Protein AF-A0A5K1E788-F1 (afdb_monomer)

Organism: NCBI:txid210225

Sequence (96 aa):
MYGNYDGLRLAPKFDLYMGLDLWNTIQLDNETHVLRTEIIKIATSTSLSVCLLKSGNSMPFISALELRPYDGIYSPINQSSLVTFKRIDFGSTKES

Nearest PDB structures (foldseek):
  7l2z-assembly1_D  TM=2.604E-01  e=1.844E+00  Escherichia coli K-12
  7l2z-assembly1_C  TM=2.632E-01  e=3.186E+00  Escherichia coli K-12

Radius of gyration: 15.41 Å; Cα contacts (8 Å, |Δi|>4): 127; chains: 1; bounding box: 37×19×42 Å

InterPro domains:
  IPR024788 Malectin-like domain [PF12819] (1-94)

Structure (mmCIF, N/CA/C/O backbone):
data_AF-A0A5K1E788-F1
#
_entry.id   AF-A0A5K1E788-F1
#
loop_
_atom_site.group_PDB
_atom_site.id
_atom_site.type_symbol
_atom_site.label_atom_id
_atom_site.label_alt_id
_atom_site.label_comp_id
_atom_site.label_asym_id
_atom_site.label_entity_id
_atom_site.label_seq_id
_atom_site.pdbx_PDB_ins_code
_atom_site.Cartn_x
_atom_site.Cartn_y
_atom_site.Cartn_z
_atom_site.occupancy
_atom_site.B_iso_or_equiv
_atom_site.auth_seq_id
_atom_site.auth_comp_id
_atom_site.auth_asym_id
_atom_site.auth_atom_id
_atom_site.pdbx_PDB_model_num
ATOM 1 N N . MET A 1 1 ? -11.837 -7.019 -0.626 1.00 91.56 1 MET A N 1
ATOM 2 C CA . MET A 1 1 ? -13.155 -6.779 0.011 1.00 91.56 1 MET A CA 1
ATOM 3 C C . MET A 1 1 ? -12.990 -6.945 1.515 1.00 91.56 1 MET A C 1
ATOM 5 O O . MET A 1 1 ? -12.273 -7.867 1.884 1.00 91.56 1 MET A O 1
ATOM 9 N N . TYR A 1 2 ? -13.605 -6.092 2.348 1.00 93.81 2 TYR A N 1
ATOM 10 C CA . TYR A 1 2 ? -13.554 -6.197 3.824 1.00 93.81 2 TYR A CA 1
ATOM 11 C C . TYR A 1 2 ? -14.394 -7.359 4.364 1.00 93.81 2 TYR A C 1
ATOM 13 O O . TYR A 1 2 ? -13.913 -8.119 5.200 1.00 93.81 2 TYR A O 1
ATOM 21 N N . GLY A 1 3 ? -15.627 -7.519 3.872 1.00 93.88 3 GLY A N 1
ATOM 22 C CA . GLY A 1 3 ? -16.471 -8.679 4.172 1.00 93.88 3 GLY A CA 1
ATOM 23 C C . GLY A 1 3 ? -16.836 -8.862 5.649 1.00 93.88 3 GL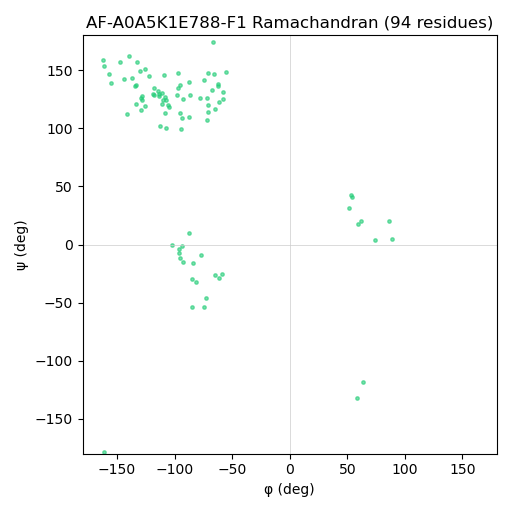Y A C 1
ATOM 24 O O . GLY A 1 3 ? -17.182 -9.973 6.033 1.00 93.88 3 GLY A O 1
ATOM 25 N N . ASN A 1 4 ? -16.739 -7.811 6.474 1.00 94.50 4 ASN A N 1
ATOM 26 C CA . ASN A 1 4 ? -17.052 -7.856 7.907 1.00 94.50 4 ASN A CA 1
ATOM 27 C C . ASN A 1 4 ? -16.290 -8.949 8.684 1.00 94.50 4 ASN A C 1
ATOM 29 O O . ASN A 1 4 ? -16.859 -9.622 9.544 1.00 94.50 4 ASN A O 1
ATOM 33 N N . TYR A 1 5 ? -15.001 -9.144 8.378 1.00 92.12 5 TYR A N 1
ATOM 34 C CA . TYR A 1 5 ? -14.202 -10.238 8.954 1.00 92.12 5 TYR A CA 1
ATOM 35 C C . TYR A 1 5 ? -14.107 -10.210 10.492 1.00 92.12 5 TYR A C 1
ATOM 37 O O . TYR A 1 5 ? -13.875 -11.248 11.107 1.00 92.12 5 TYR A O 1
ATOM 45 N N . ASP A 1 6 ? -14.264 -9.036 11.107 1.00 92.94 6 ASP A N 1
ATOM 46 C CA . ASP A 1 6 ? -14.183 -8.816 12.555 1.00 92.94 6 ASP A CA 1
ATOM 47 C C . ASP A 1 6 ? -15.563 -8.676 13.230 1.00 92.94 6 ASP A C 1
ATOM 49 O O . ASP A 1 6 ? -15.640 -8.502 14.445 1.00 92.94 6 ASP A O 1
ATOM 53 N N . GLY A 1 7 ? -16.658 -8.761 12.465 1.00 94.38 7 GLY A N 1
ATOM 54 C CA . GLY A 1 7 ? -18.024 -8.675 12.979 1.00 94.38 7 GLY A CA 1
ATOM 55 C C . GLY A 1 7 ? -18.488 -7.274 13.398 1.00 94.38 7 GLY A C 1
ATOM 56 O O . GLY A 1 7 ? -19.606 -7.149 13.901 1.00 94.38 7 GLY A O 1
ATOM 57 N N . LEU A 1 8 ? -17.680 -6.224 13.202 1.00 92.44 8 LEU A N 1
ATOM 58 C CA . LEU A 1 8 ? -17.975 -4.870 13.690 1.00 92.44 8 LEU A CA 1
ATOM 59 C C . LEU A 1 8 ? -18.884 -4.051 12.766 1.00 92.44 8 LEU A C 1
ATOM 61 O O . LE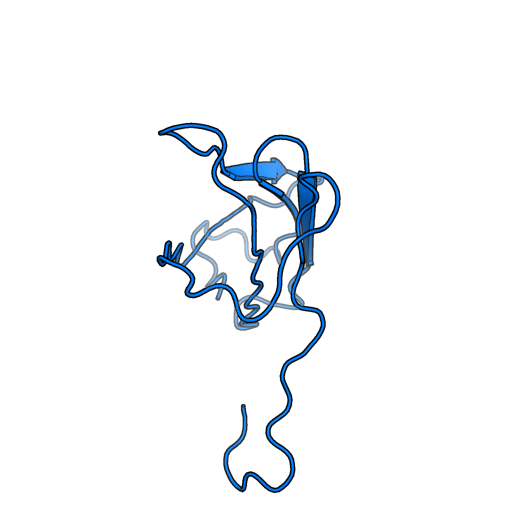U A 1 8 ? -19.417 -3.029 13.200 1.00 92.44 8 LEU A O 1
ATOM 65 N N . ARG A 1 9 ? -19.054 -4.472 11.506 1.00 90.69 9 ARG A N 1
ATOM 66 C CA . ARG A 1 9 ? -19.801 -3.745 10.461 1.00 90.69 9 ARG A CA 1
ATOM 67 C C . ARG A 1 9 ? -19.359 -2.289 10.306 1.00 90.69 9 ARG A C 1
ATOM 69 O O . ARG A 1 9 ? -20.152 -1.406 9.981 1.00 90.69 9 ARG A O 1
ATOM 76 N N . LEU A 1 10 ? -18.079 -2.031 10.560 1.00 91.94 10 LEU A N 1
ATOM 77 C CA . LEU A 1 10 ? -17.488 -0.704 10.484 1.00 91.94 10 LEU A CA 1
ATOM 78 C C . LEU A 1 10 ? -16.577 -0.649 9.265 1.00 91.94 10 LEU A C 1
ATOM 80 O O . LEU A 1 10 ? -15.550 -1.324 9.227 1.00 91.94 10 LEU A O 1
ATOM 84 N N . ALA A 1 11 ? -16.948 0.162 8.274 1.00 90.19 11 ALA A N 1
ATOM 85 C CA . ALA A 1 11 ? -16.145 0.312 7.070 1.00 90.19 11 ALA A CA 1
ATOM 86 C C . ALA A 1 11 ? -14.721 0.796 7.433 1.00 90.19 11 ALA A C 1
ATOM 88 O O . ALA A 1 11 ? -14.574 1.796 8.146 1.00 90.19 11 ALA A O 1
ATOM 89 N N . PRO A 1 12 ? -13.668 0.081 7.001 1.00 93.81 12 PRO A N 1
ATOM 90 C CA . PRO A 1 12 ? -12.317 0.353 7.459 1.00 93.81 12 PRO A CA 1
ATOM 91 C C . PRO A 1 12 ? -11.724 1.611 6.827 1.00 93.81 12 PRO A C 1
ATOM 93 O O . PRO A 1 12 ? -11.888 1.876 5.632 1.00 93.81 12 PRO A O 1
ATOM 96 N N . LYS A 1 13 ? -10.977 2.349 7.654 1.00 95.88 13 LYS A N 1
ATOM 97 C CA . LYS A 1 13 ? -10.158 3.492 7.266 1.00 95.88 13 LYS A CA 1
ATOM 98 C C . LYS A 1 13 ? -8.777 3.386 7.906 1.00 95.88 13 LYS A C 1
ATOM 100 O O . LYS A 1 13 ? -8.656 3.328 9.129 1.00 95.88 13 LYS A O 1
ATOM 105 N N . PHE A 1 14 ? -7.732 3.357 7.094 1.00 97.00 14 PHE A N 1
ATOM 106 C CA . PHE A 1 14 ? -6.359 3.214 7.575 1.00 97.00 14 PHE A CA 1
ATOM 107 C C . PHE A 1 14 ? -5.360 3.636 6.504 1.00 97.00 14 PHE A C 1
ATOM 109 O O . PHE A 1 14 ? -5.680 3.621 5.317 1.00 97.00 14 PHE A O 1
ATOM 116 N N . ASP A 1 15 ? -4.145 3.970 6.919 1.00 97.50 15 ASP A N 1
ATOM 117 C CA . ASP A 1 15 ? -3.065 4.279 5.989 1.00 97.50 15 ASP A CA 1
ATOM 118 C C . ASP A 1 15 ? -2.214 3.034 5.737 1.00 97.50 15 ASP A C 1
ATOM 120 O O . ASP A 1 15 ? -1.903 2.262 6.647 1.00 97.50 15 ASP A O 1
ATOM 124 N N . LEU A 1 16 ? -1.852 2.827 4.478 1.00 97.62 16 LEU A N 1
ATOM 125 C CA . LEU A 1 16 ? -1.015 1.733 4.019 1.00 97.62 16 LEU A CA 1
ATOM 126 C C . LEU A 1 16 ? 0.353 2.291 3.636 1.00 97.62 16 LEU A C 1
ATOM 128 O O . LEU A 1 16 ? 0.445 3.206 2.817 1.00 97.62 16 LEU A O 1
ATOM 132 N N . TYR A 1 17 ? 1.410 1.711 4.194 1.00 96.69 17 TYR A N 1
ATOM 133 C CA . TYR A 1 17 ? 2.791 2.109 3.934 1.00 96.69 17 TYR A CA 1
ATOM 134 C C . TYR A 1 17 ? 3.614 0.945 3.389 1.00 96.69 17 TYR A C 1
ATOM 136 O O . TYR A 1 17 ? 3.452 -0.200 3.821 1.00 96.69 17 TYR A O 1
ATOM 144 N N . MET A 1 18 ? 4.551 1.256 2.491 1.00 94.12 18 MET A N 1
ATOM 145 C CA . MET A 1 18 ? 5.625 0.353 2.074 1.00 94.12 18 MET A CA 1
ATOM 146 C C . MET A 1 18 ? 6.970 0.911 2.554 1.00 94.12 18 MET A C 1
ATOM 148 O O . MET A 1 18 ? 7.544 1.839 1.976 1.00 94.12 18 MET A O 1
ATOM 152 N N . GLY A 1 19 ? 7.486 0.341 3.642 1.00 90.62 19 GLY A N 1
ATOM 153 C CA . GLY A 1 19 ? 8.569 0.951 4.408 1.00 90.62 19 GLY A CA 1
ATOM 154 C C . GLY A 1 19 ? 8.111 2.283 5.006 1.00 90.62 19 GLY A C 1
ATOM 155 O O . GLY A 1 19 ? 7.175 2.307 5.799 1.00 90.62 19 GLY A O 1
ATOM 156 N N . LEU A 1 20 ? 8.770 3.376 4.619 1.00 89.06 20 LEU A N 1
ATOM 157 C CA . LEU A 1 20 ? 8.432 4.737 5.054 1.00 89.06 20 LEU A CA 1
ATOM 158 C C . LEU A 1 20 ? 7.540 5.493 4.056 1.00 89.06 20 LEU A C 1
ATOM 160 O O . LEU A 1 20 ? 7.071 6.584 4.369 1.00 89.06 20 LEU A O 1
ATOM 164 N N . ASP A 1 21 ?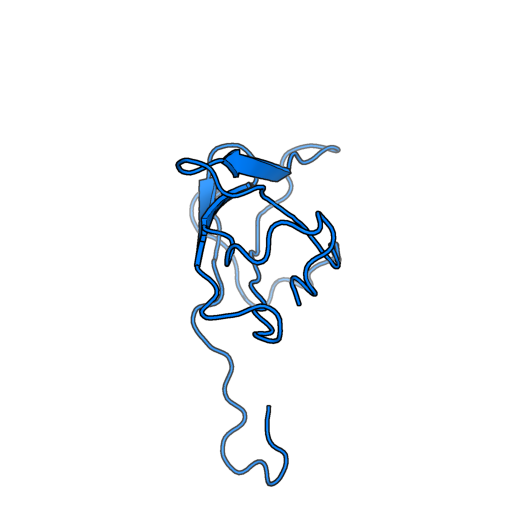 7.289 4.926 2.874 1.00 91.12 21 ASP A N 1
ATOM 165 C CA . ASP A 1 21 ? 6.511 5.598 1.835 1.00 91.12 21 ASP A CA 1
ATOM 166 C C . ASP A 1 21 ? 5.022 5.338 2.043 1.00 91.12 21 ASP A C 1
ATOM 168 O O . ASP A 1 21 ? 4.601 4.180 2.153 1.00 91.12 21 ASP A O 1
ATOM 172 N N . LEU A 1 22 ? 4.222 6.407 2.057 1.00 94.56 22 LEU A N 1
ATOM 173 C CA . LEU A 1 22 ? 2.769 6.290 2.006 1.00 94.56 22 LEU A CA 1
ATOM 174 C C . LEU A 1 22 ? 2.378 5.684 0.655 1.00 94.56 22 LEU A C 1
ATOM 176 O O . LEU A 1 22 ? 2.615 6.278 -0.396 1.00 94.56 22 LEU A O 1
ATOM 180 N N . TRP A 1 23 ? 1.776 4.499 0.695 1.00 96.50 23 TRP A N 1
ATOM 181 C CA . TRP A 1 23 ? 1.247 3.823 -0.481 1.00 96.50 23 TRP A CA 1
ATOM 182 C 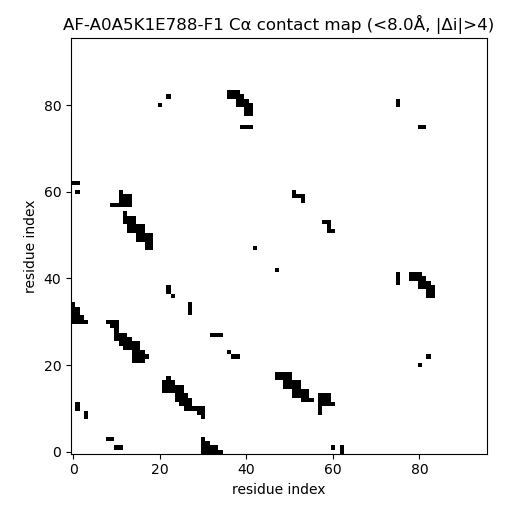C . TRP A 1 23 ? -0.166 4.328 -0.773 1.00 96.50 23 TRP A C 1
ATOM 184 O O . TRP A 1 23 ? -0.437 4.777 -1.884 1.00 96.50 23 TRP A O 1
ATOM 194 N N . ASN A 1 24 ? -1.073 4.282 0.207 1.00 97.12 24 ASN A N 1
ATOM 195 C CA . ASN A 1 24 ? -2.442 4.762 0.024 1.00 97.12 24 ASN A CA 1
ATOM 196 C C . ASN A 1 24 ? -3.146 5.023 1.364 1.00 97.12 24 ASN A C 1
ATOM 198 O O . ASN A 1 24 ? -2.861 4.343 2.347 1.00 97.12 24 ASN A O 1
ATOM 202 N N . THR A 1 25 ? -4.128 5.923 1.378 1.00 96.44 25 THR A N 1
ATOM 203 C CA . THR A 1 25 ? -5.123 6.007 2.457 1.00 96.44 25 THR A CA 1
ATOM 204 C C . THR A 1 25 ? -6.334 5.183 2.043 1.00 96.44 25 THR A C 1
ATOM 206 O O . THR A 1 25 ? -7.077 5.541 1.130 1.00 96.44 25 THR A O 1
ATOM 209 N N . ILE A 1 26 ? -6.527 4.045 2.702 1.00 96.50 26 ILE A N 1
ATOM 210 C CA . ILE A 1 26 ? -7.650 3.153 2.440 1.00 96.50 26 ILE A CA 1
ATOM 211 C C . ILE A 1 26 ? -8.891 3.728 3.109 1.00 96.50 26 ILE A C 1
ATOM 213 O O . ILE A 1 26 ? -8.897 3.988 4.311 1.00 96.50 26 ILE A O 1
ATOM 217 N N . GLN A 1 27 ? -9.950 3.891 2.324 1.00 95.06 27 GLN A N 1
ATOM 218 C CA . GLN A 1 27 ? -11.276 4.250 2.799 1.00 95.06 27 GLN A CA 1
ATOM 219 C C . GLN A 1 27 ? -12.295 3.462 1.979 1.00 95.06 27 GLN A C 1
ATOM 221 O O . GLN A 1 27 ? -12.413 3.662 0.773 1.00 95.06 27 GLN A O 1
ATOM 226 N N . LEU A 1 28 ? -12.987 2.530 2.631 1.00 94.19 28 LEU A N 1
ATOM 227 C CA . LEU A 1 28 ? -14.066 1.768 2.007 1.00 94.19 28 LEU A CA 1
ATOM 228 C C . LEU A 1 28 ? -15.415 2.389 2.355 1.00 94.19 28 LEU A C 1
ATOM 230 O O . LEU A 1 28 ? -15.602 2.893 3.460 1.00 94.19 28 LEU A O 1
ATOM 234 N N . ASP A 1 29 ? -16.367 2.294 1.431 1.00 93.31 29 ASP A N 1
ATOM 235 C CA . ASP A 1 29 ? -17.722 2.813 1.655 1.00 93.31 29 ASP A CA 1
ATOM 236 C C . ASP A 1 29 ? -18.590 1.835 2.455 1.00 93.31 29 ASP A C 1
ATOM 238 O O . ASP A 1 29 ? -19.469 2.244 3.209 1.00 93.31 29 ASP A O 1
ATOM 242 N N . ASN A 1 30 ? -18.369 0.527 2.280 1.00 92.19 30 ASN A N 1
ATOM 243 C CA . ASN A 1 30 ? -19.138 -0.534 2.928 1.00 92.19 30 ASN A CA 1
ATOM 244 C C . ASN A 1 30 ? -18.389 -1.882 2.915 1.00 92.19 30 ASN A C 1
ATOM 246 O O . ASN A 1 30 ? -17.277 -2.001 2.398 1.00 92.19 30 ASN A O 1
ATOM 250 N N . GLU A 1 31 ? -19.030 -2.915 3.467 1.00 91.50 31 GLU A N 1
ATOM 251 C CA . GLU A 1 31 ? -18.489 -4.274 3.608 1.00 91.50 31 GLU A CA 1
ATOM 252 C C . GLU A 1 31 ? -18.162 -4.961 2.278 1.00 91.50 31 GLU A C 1
ATOM 254 O O . GLU A 1 31 ? -17.233 -5.770 2.213 1.00 91.50 31 GLU A O 1
ATOM 259 N N . THR A 1 32 ? -18.884 -4.604 1.215 1.00 92.56 32 THR A N 1
ATOM 260 C CA . THR A 1 32 ? -18.763 -5.209 -0.118 1.00 92.56 32 THR A CA 1
ATOM 261 C C . THR A 1 32 ? -17.833 -4.452 -1.063 1.00 92.56 32 THR A C 1
ATOM 263 O O . THR A 1 32 ? -17.457 -5.000 -2.099 1.00 92.56 32 THR A O 1
ATOM 266 N N . HIS A 1 33 ? -17.415 -3.227 -0.720 1.00 94.19 33 HIS A N 1
ATOM 267 C CA . HIS A 1 33 ? -16.529 -2.430 -1.567 1.00 94.19 33 HIS A CA 1
ATOM 268 C C . HIS A 1 33 ? -15.187 -3.168 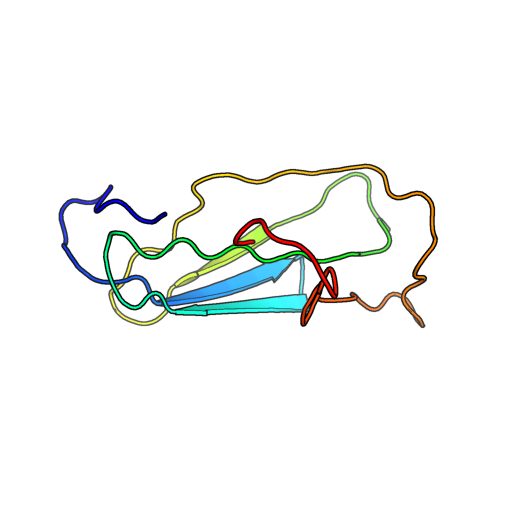-1.752 1.00 94.19 33 HIS A C 1
ATOM 270 O O . HIS A 1 33 ? -14.483 -3.537 -0.802 1.00 94.19 33 HIS A O 1
ATOM 276 N N . VAL A 1 34 ? -14.841 -3.425 -3.015 1.00 93.50 34 VAL A N 1
ATOM 277 C CA . VAL A 1 34 ? -13.542 -3.949 -3.436 1.00 93.50 34 VAL A CA 1
ATOM 278 C C . VAL A 1 34 ? -12.636 -2.793 -3.845 1.00 93.50 34 VAL A C 1
ATOM 280 O O . VAL A 1 34 ? -12.870 -2.153 -4.860 1.00 93.50 34 VAL A O 1
ATOM 283 N N . LEU A 1 35 ? -11.570 -2.568 -3.080 1.00 94.81 35 LEU A N 1
ATOM 284 C CA . LEU A 1 35 ? -10.509 -1.630 -3.433 1.00 94.81 35 LEU A CA 1
ATOM 285 C C . LEU A 1 35 ? -9.234 -2.416 -3.743 1.00 94.81 35 LEU A C 1
ATOM 287 O O . LEU A 1 35 ? -8.826 -3.282 -2.964 1.00 94.81 35 LEU A O 1
ATOM 291 N N . ARG A 1 36 ? -8.608 -2.106 -4.881 1.00 95.00 36 ARG A N 1
ATOM 292 C CA . ARG A 1 36 ? -7.278 -2.591 -5.265 1.00 95.00 36 ARG A CA 1
ATOM 293 C C . ARG A 1 36 ? -6.347 -1.390 -5.406 1.00 95.00 36 ARG A C 1
ATOM 295 O O . ARG A 1 36 ? -6.716 -0.390 -6.009 1.00 95.00 36 ARG A O 1
ATOM 302 N N . THR A 1 37 ? -5.144 -1.500 -4.859 1.00 96.44 37 THR A N 1
ATOM 303 C CA . THR A 1 37 ? -4.080 -0.504 -5.013 1.00 96.44 37 THR A CA 1
ATOM 304 C C . THR A 1 37 ? -2.779 -1.208 -5.370 1.00 96.44 37 THR A C 1
ATOM 306 O O . THR A 1 37 ? -2.630 -2.403 -5.117 1.00 96.44 37 THR A O 1
ATOM 309 N N . GLU A 1 38 ? -1.857 -0.486 -5.996 1.00 96.00 38 GLU A N 1
ATOM 310 C CA . GLU A 1 38 ? -0.586 -1.021 -6.470 1.00 96.00 38 GLU A CA 1
ATOM 311 C C . GLU A 1 38 ? 0.519 0.022 -6.301 1.00 96.00 38 GLU A C 1
ATOM 313 O O . GLU A 1 38 ? 0.290 1.218 -6.504 1.00 96.00 38 GLU A O 1
ATOM 318 N N . ILE A 1 39 ? 1.706 -0.453 -5.931 1.00 94.81 39 ILE A N 1
ATOM 319 C CA . ILE A 1 39 ? 2.924 0.336 -5.794 1.00 94.81 39 ILE A CA 1
ATOM 320 C C . ILE A 1 39 ? 4.081 -0.391 -6.479 1.00 94.81 39 ILE A C 1
ATOM 322 O O . ILE A 1 39 ? 4.233 -1.606 -6.348 1.00 94.81 39 ILE A O 1
ATOM 326 N N . ILE A 1 40 ? 4.904 0.361 -7.203 1.00 93.19 40 ILE A N 1
ATOM 327 C CA . ILE A 1 40 ? 6.160 -0.101 -7.791 1.00 93.19 40 ILE A CA 1
ATOM 328 C C . ILE A 1 40 ? 7.291 0.580 -7.031 1.00 93.19 40 ILE A C 1
ATOM 330 O O . ILE A 1 40 ? 7.347 1.809 -6.952 1.00 93.19 40 ILE A O 1
ATOM 334 N N . LYS A 1 41 ? 8.209 -0.221 -6.492 1.00 90.00 41 LYS A N 1
ATOM 335 C CA . LYS A 1 41 ? 9.370 0.259 -5.747 1.00 90.00 41 LYS A CA 1
ATOM 336 C C . LYS A 1 41 ? 10.618 -0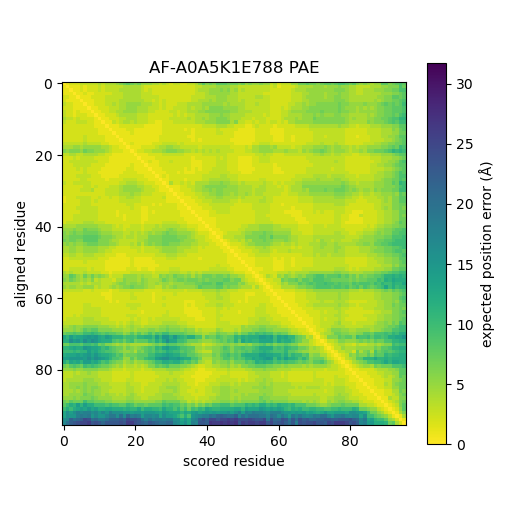.517 -6.147 1.00 90.00 41 LYS A C 1
ATOM 338 O O . LYS A 1 41 ? 10.561 -1.723 -6.374 1.00 90.00 41 LYS A O 1
ATOM 343 N N . ILE A 1 42 ? 11.752 0.179 -6.203 1.00 89.62 42 ILE A N 1
ATOM 344 C CA . ILE A 1 42 ? 13.059 -0.462 -6.363 1.00 89.62 42 ILE A CA 1
ATOM 345 C C . ILE A 1 42 ? 13.396 -1.191 -5.058 1.00 89.62 42 ILE A C 1
ATOM 347 O O . ILE A 1 42 ? 13.489 -0.569 -3.999 1.00 89.62 42 ILE A O 1
ATOM 351 N N . ALA A 1 43 ? 13.586 -2.508 -5.130 1.00 88.62 43 ALA A N 1
ATOM 352 C CA . ALA A 1 43 ? 14.006 -3.305 -3.985 1.00 88.62 43 ALA A CA 1
ATOM 353 C C . ALA A 1 43 ? 15.480 -3.013 -3.653 1.00 88.62 43 ALA A C 1
ATOM 355 O O . ALA A 1 43 ? 16.385 -3.425 -4.373 1.00 88.62 43 ALA A O 1
ATOM 356 N N . THR A 1 44 ? 15.719 -2.287 -2.561 1.00 88.00 44 THR A N 1
ATOM 357 C CA . THR A 1 44 ? 17.066 -1.967 -2.049 1.00 88.00 44 THR A CA 1
ATOM 358 C C . THR A 1 44 ? 17.535 -2.928 -0.950 1.00 88.00 44 THR A C 1
ATOM 360 O O . THR A 1 44 ? 18.666 -2.827 -0.484 1.00 88.00 44 THR A O 1
ATOM 363 N N . SER A 1 45 ? 16.671 -3.860 -0.538 1.00 90.38 45 SER A N 1
ATOM 364 C CA . SER A 1 45 ? 16.899 -4.868 0.500 1.00 90.38 45 SER A CA 1
ATOM 365 C C . SER A 1 45 ? 16.292 -6.207 0.068 1.00 90.38 45 SER A C 1
ATOM 367 O O . SER A 1 45 ? 15.431 -6.255 -0.812 1.00 90.38 45 SER A O 1
ATOM 369 N N . THR A 1 46 ? 16.717 -7.297 0.706 1.00 92.88 46 THR A N 1
ATOM 370 C CA . THR A 1 46 ? 16.137 -8.640 0.535 1.00 92.88 46 THR A CA 1
ATOM 371 C C . THR A 1 46 ? 14.808 -8.816 1.272 1.00 92.88 46 THR A C 1
ATOM 373 O O . THR A 1 46 ? 14.127 -9.822 1.085 1.00 92.88 46 THR A O 1
ATOM 376 N N . SER A 1 47 ? 14.429 -7.844 2.101 1.00 92.06 47 SER A N 1
ATOM 377 C CA . SER A 1 47 ? 13.154 -7.792 2.808 1.00 92.06 47 SER A CA 1
ATOM 378 C C . SER A 1 47 ? 12.424 -6.480 2.535 1.00 92.06 47 SER A C 1
ATOM 380 O O . SER A 1 47 ? 13.034 -5.436 2.294 1.00 92.06 47 SER A O 1
ATOM 382 N N . LEU A 1 48 ? 11.096 -6.543 2.596 1.00 91.62 48 LEU A N 1
ATOM 383 C CA . LEU A 1 48 ? 10.208 -5.389 2.536 1.00 91.62 48 LEU A CA 1
ATOM 384 C C . LEU A 1 48 ? 9.217 -5.454 3.695 1.00 91.62 48 LEU A C 1
ATOM 386 O O . LEU A 1 48 ? 8.830 -6.540 4.127 1.00 91.62 48 LEU A O 1
ATOM 390 N N . SER A 1 49 ? 8.791 -4.287 4.165 1.00 94.25 49 SER A N 1
ATOM 391 C CA . SER A 1 49 ? 7.797 -4.162 5.230 1.00 94.25 49 SER A CA 1
ATOM 392 C C . SER A 1 49 ? 6.575 -3.439 4.695 1.00 94.25 49 SER A C 1
ATOM 394 O O . SER A 1 49 ? 6.692 -2.349 4.134 1.00 94.25 49 SER A O 1
ATOM 396 N N . VAL A 1 50 ? 5.404 -4.032 4.902 1.00 96.50 50 VAL A N 1
ATOM 397 C CA . VAL A 1 50 ? 4.112 -3.389 4.660 1.00 96.50 50 VAL A CA 1
ATOM 398 C C . VAL A 1 50 ? 3.500 -3.080 6.019 1.00 96.50 50 VAL A C 1
ATOM 400 O O . VAL A 1 50 ? 3.374 -3.974 6.855 1.00 96.50 50 VAL A O 1
ATOM 403 N N . CYS A 1 51 ? 3.161 -1.816 6.258 1.00 97.25 51 CYS A N 1
ATOM 404 C CA . CYS A 1 51 ? 2.581 -1.365 7.520 1.00 97.25 51 CYS A CA 1
ATOM 405 C C . CYS A 1 51 ? 1.149 -0.883 7.293 1.00 97.25 51 CYS A C 1
ATOM 407 O O . CYS A 1 51 ? 0.882 -0.114 6.368 1.00 97.25 51 CYS A O 1
ATOM 409 N N . LEU A 1 52 ? 0.238 -1.353 8.143 1.00 97.56 52 LEU A N 1
ATOM 410 C CA . LEU A 1 52 ? -1.159 -0.943 8.169 1.00 97.56 52 LEU A CA 1
ATOM 411 C C . LEU A 1 52 ? -1.357 -0.069 9.402 1.00 97.56 52 LEU A C 1
ATOM 413 O O . LEU A 1 52 ? -1.483 -0.569 10.522 1.00 97.56 52 LEU A O 1
ATOM 417 N N . LEU A 1 53 ? -1.363 1.242 9.198 1.00 96.94 53 LEU A N 1
ATOM 418 C CA . LEU A 1 53 ? -1.505 2.207 10.271 1.00 96.94 53 LEU A CA 1
ATOM 419 C C . LEU A 1 53 ? -2.985 2.468 10.544 1.00 96.94 53 LEU A C 1
ATOM 421 O O . LEU A 1 53 ? -3.695 3.085 9.750 1.00 96.94 53 LEU A O 1
ATOM 425 N N . LYS A 1 54 ? -3.446 1.993 11.699 1.00 94.19 54 LYS A N 1
ATOM 426 C CA . LYS A 1 54 ? -4.827 2.147 12.157 1.00 94.19 54 LYS A CA 1
ATOM 427 C C . LYS A 1 54 ? -5.244 3.621 12.241 1.00 94.19 54 LYS A C 1
ATOM 429 O O . LYS A 1 54 ? -4.560 4.416 12.879 1.00 94.19 54 LYS A O 1
ATOM 434 N N . SER A 1 55 ? -6.411 3.952 11.679 1.00 90.88 55 SER A N 1
ATOM 435 C CA . SER A 1 55 ? -7.057 5.258 11.851 1.00 90.88 55 SER A CA 1
ATOM 436 C C . SER A 1 55 ? -8.332 5.124 12.688 1.00 90.88 55 SER A C 1
ATOM 438 O O . SER A 1 55 ? -9.257 4.380 12.343 1.00 90.88 55 SER A O 1
ATOM 440 N N . GLY A 1 56 ? -8.386 5.839 13.815 1.00 89.44 56 GLY A N 1
ATOM 441 C CA . GLY A 1 56 ? -9.523 5.804 14.738 1.00 89.44 56 GLY A CA 1
ATOM 442 C C . GLY A 1 56 ? -9.819 4.395 15.266 1.00 89.44 56 GLY A C 1
ATOM 443 O O . GLY A 1 56 ? -8.920 3.686 15.716 1.00 89.44 56 GLY A O 1
ATOM 444 N N . ASN A 1 57 ? -11.091 3.988 15.215 1.00 88.12 57 ASN A N 1
ATOM 445 C CA . ASN A 1 57 ? -11.558 2.722 15.796 1.00 88.12 57 ASN A CA 1
ATOM 446 C C . ASN A 1 57 ? -11.574 1.542 14.815 1.00 88.12 57 ASN A C 1
ATOM 448 O O . ASN A 1 57 ? -11.663 0.401 15.264 1.00 88.12 57 ASN A O 1
ATOM 452 N N . SER A 1 58 ? -11.477 1.792 13.508 1.00 87.44 58 SER A N 1
ATOM 453 C CA . SER A 1 58 ? -11.582 0.732 12.501 1.00 87.44 58 SER A CA 1
ATOM 454 C C . SER A 1 58 ? -10.357 -0.183 12.494 1.00 87.44 58 SER A C 1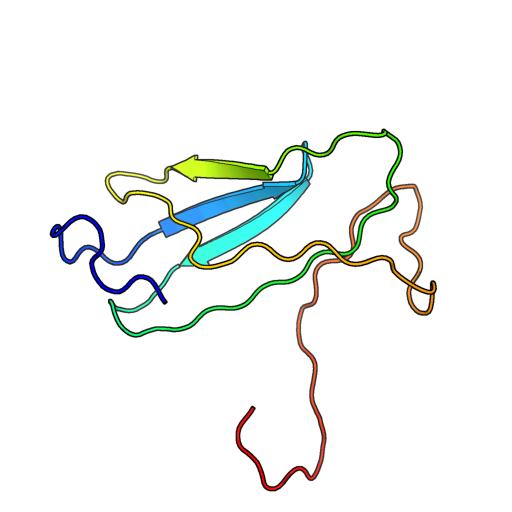
ATOM 456 O O . SER A 1 58 ? -9.253 0.271 12.796 1.00 87.44 58 SER A O 1
ATOM 458 N N . MET A 1 59 ? -10.530 -1.471 12.188 1.00 93.06 59 MET A N 1
ATOM 459 C CA . MET A 1 59 ? -9.409 -2.407 12.114 1.00 93.06 59 MET A CA 1
ATOM 460 C C . MET A 1 59 ? -8.869 -2.507 10.682 1.00 93.06 59 MET A C 1
ATOM 462 O O . MET A 1 59 ? -9.631 -2.780 9.751 1.00 93.06 59 MET A O 1
ATOM 466 N N . PRO A 1 60 ? -7.559 -2.281 10.480 1.00 95.69 60 PRO A N 1
ATOM 467 C CA . PRO A 1 60 ? -6.939 -2.484 9.182 1.00 95.69 60 PRO A CA 1
ATOM 468 C C . PRO A 1 60 ? -6.949 -3.954 8.771 1.00 95.69 60 PRO A C 1
ATOM 470 O O . PRO A 1 60 ? -6.775 -4.842 9.605 1.00 95.69 60 PRO A O 1
ATOM 473 N N . PHE A 1 61 ? -7.075 -4.207 7.473 1.00 94.88 61 PHE A N 1
ATOM 474 C CA . PHE A 1 61 ? -7.089 -5.563 6.936 1.00 94.88 61 PHE A CA 1
ATOM 475 C C . PHE A 1 61 ? -6.455 -5.611 5.542 1.00 94.88 61 PHE A C 1
ATOM 477 O O . PHE A 1 61 ? -6.424 -4.616 4.817 1.00 94.88 61 PHE A O 1
ATOM 484 N N . ILE A 1 62 ? -5.989 -6.796 5.152 1.00 95.94 62 ILE A N 1
ATOM 485 C CA . ILE A 1 62 ? -5.603 -7.127 3.780 1.00 95.94 62 ILE A CA 1
ATOM 486 C C . ILE A 1 62 ? -6.307 -8.430 3.417 1.00 95.94 62 ILE A C 1
ATOM 488 O O . ILE A 1 62 ? -6.157 -9.425 4.120 1.00 95.94 62 ILE A O 1
ATOM 492 N N . SER A 1 63 ? -7.046 -8.443 2.305 1.00 95.62 63 SER A N 1
ATOM 493 C CA . SER A 1 63 ? -7.613 -9.688 1.765 1.00 95.62 63 SER A CA 1
ATOM 494 C C . SER A 1 63 ? -6.629 -10.456 0.877 1.00 95.62 63 SER A C 1
ATOM 496 O O . SER A 1 63 ? -6.720 -11.672 0.779 1.00 95.62 63 SER A O 1
ATOM 498 N N . ALA A 1 64 ? -5.712 -9.752 0.207 1.00 96.62 64 ALA A N 1
ATOM 499 C CA . ALA A 1 64 ? -4.659 -10.338 -0.617 1.00 96.62 64 ALA A CA 1
ATOM 500 C C . ALA A 1 64 ? -3.472 -9.371 -0.727 1.00 96.62 64 ALA A C 1
ATOM 502 O O . ALA A 1 64 ? -3.674 -8.168 -0.902 1.00 96.62 64 ALA A O 1
ATOM 503 N N . LEU A 1 65 ? -2.252 -9.903 -0.647 1.00 97.00 65 LEU A N 1
ATOM 504 C CA . LEU A 1 65 ? -1.011 -9.183 -0.927 1.00 97.00 65 LEU A CA 1
ATOM 505 C C . LEU A 1 65 ? -0.233 -9.975 -1.974 1.00 97.00 65 LEU A C 1
ATOM 507 O O . LEU A 1 65 ? 0.127 -11.127 -1.741 1.00 97.00 65 LEU A O 1
ATOM 511 N N . GLU A 1 66 ? 0.017 -9.355 -3.120 1.00 96.50 66 GLU A N 1
ATOM 512 C CA . GLU A 1 66 ? 0.750 -9.967 -4.224 1.00 96.50 66 GLU A CA 1
ATOM 513 C C . GLU A 1 66 ? 2.082 -9.244 -4.415 1.00 96.50 66 GLU A C 1
ATOM 515 O O . GLU A 1 66 ? 2.122 -8.019 -4.526 1.00 96.50 66 GLU A O 1
ATOM 520 N N . LEU A 1 67 ? 3.170 -10.011 -4.477 1.00 94.62 67 LEU A N 1
ATOM 521 C CA . LEU A 1 67 ? 4.498 -9.515 -4.823 1.00 94.62 67 LEU A CA 1
ATOM 522 C C . LEU A 1 67 ? 4.910 -10.121 -6.161 1.00 94.62 67 LEU A C 1
ATOM 524 O O . LEU A 1 67 ? 4.850 -11.338 -6.336 1.00 94.62 67 LEU A O 1
ATOM 528 N N . ARG A 1 68 ? 5.326 -9.278 -7.109 1.00 93.69 68 ARG A N 1
ATOM 529 C CA . ARG A 1 68 ? 5.691 -9.705 -8.463 1.00 93.69 68 ARG A CA 1
ATOM 530 C C . ARG A 1 68 ? 7.006 -9.049 -8.885 1.00 93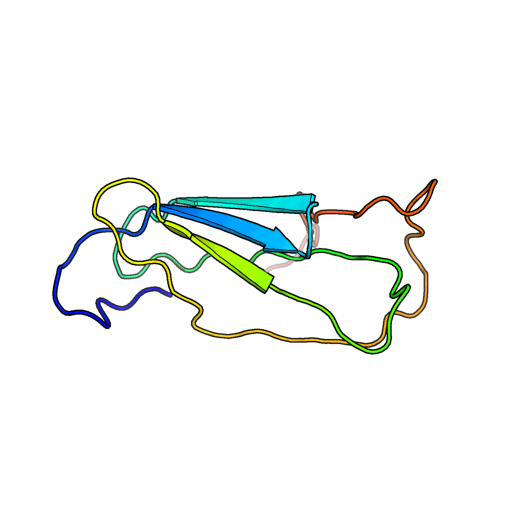.69 68 ARG A C 1
ATOM 532 O O . ARG A 1 68 ? 7.162 -7.849 -8.656 1.00 93.69 68 ARG A O 1
ATOM 539 N N . PRO A 1 69 ? 7.933 -9.796 -9.511 1.00 91.56 69 PRO A N 1
ATOM 540 C CA . PRO A 1 69 ? 9.033 -9.195 -10.256 1.00 91.56 69 PRO A CA 1
ATOM 541 C C . PRO A 1 69 ? 8.495 -8.234 -11.322 1.00 91.56 69 PRO A C 1
ATOM 543 O O . PRO A 1 69 ? 7.398 -8.440 -11.847 1.00 91.56 69 PRO A O 1
ATOM 546 N N . TYR A 1 70 ? 9.256 -7.184 -11.617 1.00 89.75 70 TYR A N 1
ATOM 547 C CA . TYR A 1 70 ? 8.835 -6.116 -12.514 1.00 89.75 70 TYR A CA 1
ATOM 548 C C . TYR A 1 70 ? 9.877 -5.865 -13.605 1.00 89.75 70 TYR A C 1
ATOM 550 O O . TYR A 1 70 ? 11.042 -5.617 -13.302 1.00 89.75 70 TYR A O 1
ATOM 558 N N . ASP A 1 71 ? 9.435 -5.869 -14.863 1.00 86.75 71 ASP A N 1
ATOM 559 C CA . ASP A 1 71 ? 10.314 -5.865 -16.043 1.00 86.75 71 ASP A CA 1
ATOM 560 C C . ASP A 1 71 ? 10.723 -4.454 -16.519 1.00 86.75 71 ASP A C 1
ATOM 562 O O . ASP A 1 71 ? 11.320 -4.294 -17.580 1.00 86.75 71 ASP A O 1
ATOM 566 N N . GLY A 1 72 ? 10.431 -3.407 -15.736 1.00 80.50 72 GLY A N 1
ATOM 567 C CA . GLY A 1 72 ? 11.092 -2.103 -15.889 1.00 80.50 72 GLY A CA 1
ATOM 568 C C . GLY A 1 72 ? 10.488 -1.120 -16.900 1.00 80.50 72 GLY A C 1
ATOM 569 O O . GLY A 1 72 ? 11.166 -0.177 -17.291 1.00 80.50 72 GLY A O 1
ATOM 570 N N . ILE A 1 73 ? 9.219 -1.266 -17.300 1.00 86.44 73 ILE A N 1
ATOM 571 C CA . ILE A 1 73 ? 8.549 -0.325 -18.235 1.00 86.44 73 ILE A CA 1
ATOM 572 C C . ILE A 1 73 ? 8.386 1.088 -17.627 1.00 86.44 73 ILE A C 1
ATOM 574 O O . ILE A 1 73 ? 8.349 2.091 -18.336 1.00 86.44 73 ILE A O 1
ATOM 578 N N . TYR A 1 74 ? 8.330 1.172 -16.296 1.00 87.31 74 TYR A N 1
ATOM 579 C CA . TYR A 1 74 ? 8.189 2.402 -15.513 1.00 87.31 74 TYR A CA 1
ATOM 580 C C . TYR A 1 74 ? 9.272 2.417 -14.440 1.00 87.31 74 TYR A C 1
ATOM 582 O O . TYR A 1 74 ? 9.262 1.569 -13.551 1.00 87.31 74 TYR A O 1
ATOM 590 N N . SER A 1 75 ? 10.191 3.374 -14.506 1.00 83.12 75 SER A N 1
ATOM 591 C CA . SER A 1 75 ? 11.324 3.439 -13.582 1.00 83.12 75 SER A CA 1
ATOM 592 C C . SER A 1 75 ? 11.116 4.552 -12.560 1.00 83.12 75 SER A C 1
ATOM 594 O O . SER A 1 75 ? 11.005 5.716 -12.956 1.00 83.12 75 SER A O 1
ATOM 596 N N . PRO A 1 76 ? 11.072 4.236 -11.254 1.00 82.94 76 PRO A N 1
ATOM 597 C CA . PRO A 1 76 ? 11.037 5.264 -10.228 1.00 82.94 76 PRO A CA 1
ATOM 598 C C . PRO A 1 76 ? 12.312 6.110 -10.272 1.00 82.94 76 PRO A C 1
ATOM 600 O O . PRO A 1 76 ? 13.420 5.585 -10.393 1.00 82.94 76 PRO A O 1
ATOM 603 N N . ILE A 1 77 ? 12.168 7.428 -10.158 1.00 81.94 77 ILE A N 1
ATOM 604 C CA . ILE A 1 77 ? 13.301 8.361 -10.152 1.00 81.94 77 ILE A CA 1
ATOM 605 C C . ILE A 1 77 ? 13.806 8.499 -8.709 1.00 81.94 77 ILE A C 1
ATOM 607 O O . ILE A 1 77 ? 12.998 8.564 -7.786 1.00 81.94 77 ILE A O 1
ATOM 611 N N . ASN A 1 78 ? 15.122 8.556 -8.489 1.00 82.25 78 ASN A N 1
ATOM 612 C CA . ASN A 1 78 ? 15.727 8.827 -7.171 1.00 82.25 78 ASN A CA 1
ATOM 613 C C . ASN A 1 78 ? 15.235 7.907 -6.033 1.00 82.25 78 ASN A C 1
ATOM 615 O O . ASN A 1 78 ? 14.954 8.385 -4.939 1.00 82.25 78 ASN A O 1
ATOM 619 N N . GLN A 1 79 ? 15.103 6.598 -6.286 1.00 80.94 79 GLN A N 1
ATOM 620 C CA . GLN A 1 79 ? 14.629 5.608 -5.296 1.00 80.94 79 GLN A CA 1
ATOM 621 C C . GLN A 1 79 ? 13.221 5.881 -4.732 1.00 80.94 79 GLN A C 1
ATOM 623 O O . GLN A 1 79 ? 12.849 5.326 -3.698 1.00 80.94 79 GLN A O 1
ATOM 628 N N . SER A 1 80 ? 12.431 6.713 -5.415 1.00 87.00 80 SER A N 1
ATOM 629 C CA . SER A 1 80 ? 11.026 6.928 -5.082 1.00 87.00 80 SER A CA 1
ATOM 630 C C . SER A 1 80 ? 10.182 5.674 -5.331 1.00 87.00 80 SER A C 1
ATOM 632 O O . SER A 1 80 ? 10.648 4.666 -5.873 1.00 87.00 80 SER A O 1
ATOM 634 N N . SER A 1 81 ? 8.916 5.756 -4.939 1.00 91.00 81 SER A N 1
ATOM 635 C CA . SER A 1 81 ? 7.898 4.76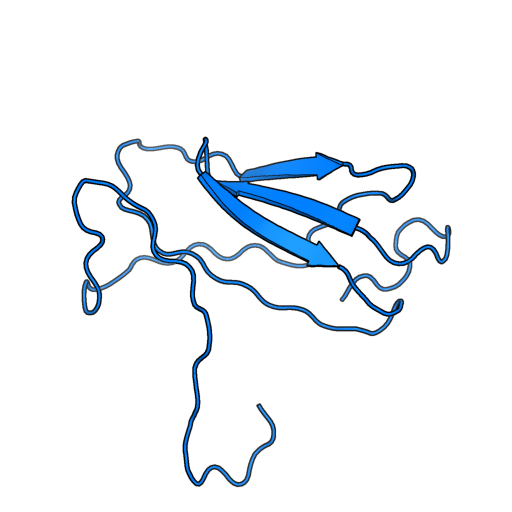7 -5.270 1.00 91.00 81 SER A CA 1
ATOM 636 C C . SER A 1 81 ? 6.910 5.346 -6.280 1.00 91.00 81 SER A C 1
ATOM 638 O O . SER A 1 81 ? 6.592 6.534 -6.239 1.00 91.00 81 SER A O 1
ATOM 640 N N . LEU A 1 82 ? 6.398 4.503 -7.174 1.00 92.81 82 LEU A N 1
ATOM 641 C CA . LEU A 1 82 ? 5.329 4.857 -8.105 1.00 92.81 82 LEU A CA 1
ATOM 642 C C . LEU A 1 82 ? 4.033 4.208 -7.626 1.00 92.81 82 LEU A C 1
ATOM 644 O O . LEU A 1 82 ? 3.948 2.985 -7.558 1.00 92.81 82 LEU A O 1
ATOM 648 N N . VAL A 1 83 ? 3.025 5.017 -7.307 1.00 93.75 83 VAL A N 1
ATOM 649 C CA . VAL A 1 83 ? 1.684 4.529 -6.963 1.00 93.75 83 VAL A CA 1
ATOM 650 C C . VAL A 1 83 ? 0.801 4.622 -8.198 1.00 93.75 83 VAL A C 1
ATOM 652 O O . VAL A 1 83 ? 0.723 5.668 -8.847 1.00 93.75 83 VAL A O 1
ATOM 655 N N . THR A 1 84 ? 0.129 3.525 -8.538 1.00 93.62 84 THR A N 1
ATOM 656 C CA . THR A 1 84 ? -0.760 3.495 -9.700 1.00 93.62 84 THR A CA 1
ATOM 657 C C . THR A 1 84 ? -2.004 4.333 -9.418 1.00 93.62 84 THR A C 1
ATOM 659 O O . THR A 1 84 ? -2.823 3.973 -8.577 1.00 93.62 84 THR A O 1
ATOM 662 N N . PHE A 1 85 ? -2.168 5.438 -10.152 1.00 91.69 85 PHE A N 1
ATOM 663 C CA . PHE A 1 85 ? -3.373 6.267 -10.071 1.00 91.69 85 PHE A CA 1
ATOM 664 C C . PHE A 1 85 ? -4.562 5.604 -10.776 1.00 91.69 85 PHE A C 1
ATOM 666 O O . PHE A 1 85 ? -5.620 5.410 -10.183 1.00 91.69 85 PHE A O 1
ATOM 673 N N . LYS A 1 86 ? -4.391 5.230 -12.051 1.00 91.06 86 LYS A N 1
ATOM 674 C CA . LYS A 1 86 ? -5.412 4.522 -12.830 1.00 91.06 86 LYS A CA 1
ATOM 675 C C . LYS A 1 86 ? -4.775 3.751 -13.983 1.00 91.06 86 LYS A C 1
ATOM 677 O O . LYS A 1 86 ? -3.810 4.216 -14.584 1.00 91.06 86 LYS A O 1
ATOM 682 N N . ARG A 1 87 ? -5.355 2.601 -14.322 1.00 90.44 87 ARG A N 1
ATOM 683 C CA . ARG A 1 87 ? -5.146 1.913 -15.602 1.00 90.44 87 ARG A CA 1
ATOM 684 C C . ARG A 1 87 ? -6.485 1.838 -16.307 1.00 90.44 87 ARG A C 1
ATOM 686 O O . ARG A 1 87 ? -7.476 1.472 -15.684 1.00 90.44 87 ARG A O 1
ATOM 693 N N . ILE A 1 88 ? -6.515 2.246 -17.568 1.00 90.88 88 ILE A N 1
ATOM 694 C CA . ILE A 1 88 ? -7.741 2.305 -18.360 1.00 90.88 88 ILE A CA 1
ATOM 695 C C . ILE A 1 88 ? -7.484 1.555 -19.653 1.00 90.88 88 ILE A C 1
ATOM 697 O O . ILE A 1 88 ? -6.544 1.884 -20.374 1.00 90.88 88 ILE A O 1
ATOM 701 N N . ASP A 1 89 ? -8.332 0.573 -19.929 1.00 91.19 89 ASP A N 1
ATOM 702 C CA . ASP A 1 89 ? -8.428 -0.057 -21.238 1.00 91.19 89 ASP A CA 1
ATOM 703 C C . ASP A 1 89 ? -9.545 0.635 -22.028 1.00 91.19 89 ASP A C 1
ATOM 705 O O . ASP A 1 89 ? -10.738 0.427 -21.782 1.00 91.19 89 ASP A O 1
ATOM 709 N N . PHE A 1 90 ? -9.162 1.557 -22.910 1.00 91.19 90 PHE A N 1
ATOM 710 C CA . PHE A 1 90 ? -10.122 2.328 -23.693 1.00 91.19 90 PHE A CA 1
ATOM 711 C C . PHE A 1 90 ? -10.770 1.449 -24.765 1.00 91.19 90 PHE A C 1
ATOM 713 O O . PHE A 1 90 ? -10.087 0.864 -25.597 1.00 91.19 90 PHE A O 1
ATOM 720 N N . GLY A 1 91 ? -12.105 1.418 -24.784 1.00 90.31 91 GLY A N 1
ATOM 721 C CA . GLY A 1 91 ? -12.872 0.628 -25.753 1.00 90.31 91 GLY A CA 1
ATOM 722 C C . GLY A 1 91 ? -13.158 -0.809 -25.312 1.00 90.31 91 GLY A C 1
ATOM 723 O O . GLY A 1 91 ? -13.764 -1.560 -26.076 1.00 90.31 91 GLY A O 1
ATOM 724 N N . SER A 1 92 ? -12.783 -1.189 -24.087 1.00 88.94 92 SER A N 1
ATOM 725 C CA . SER A 1 92 ? -13.207 -2.460 -23.500 1.00 88.94 92 SER A CA 1
ATOM 726 C C . SER A 1 92 ? -14.730 -2.518 -23.345 1.00 88.94 92 SER A C 1
ATOM 728 O O . SER A 1 92 ? -15.369 -1.561 -22.909 1.00 88.94 92 SER A O 1
ATOM 730 N N . THR A 1 93 ? -15.311 -3.673 -23.668 1.00 85.19 93 THR A N 1
ATOM 731 C CA . THR A 1 93 ? -16.723 -4.003 -23.405 1.00 85.19 93 THR A CA 1
ATOM 732 C C . THR A 1 93 ? -16.922 -4.736 -22.079 1.00 85.19 93 THR A C 1
ATOM 734 O O . THR A 1 93 ? -18.050 -5.065 -21.716 1.00 85.19 93 THR A O 1
ATOM 737 N N . LYS A 1 94 ? -15.833 -5.015 -21.354 1.00 75.81 94 LYS A N 1
ATOM 738 C CA . LYS A 1 94 ? -15.856 -5.605 -20.015 1.00 75.81 94 LYS A CA 1
ATOM 739 C C . LYS A 1 94 ? -15.728 -4.500 -18.979 1.00 75.81 94 LYS A C 1
ATOM 741 O O . LYS A 1 94 ? -14.852 -3.645 -19.113 1.00 75.81 94 LYS A O 1
ATOM 746 N N . GLU A 1 95 ? -16.552 -4.557 -17.938 1.00 61.53 95 GLU A N 1
ATOM 747 C CA . GLU A 1 95 ? -16.326 -3.726 -16.759 1.00 61.53 95 GLU A CA 1
ATOM 748 C C . GLU A 1 95 ? -15.053 -4.188 -16.036 1.00 61.53 95 GLU A C 1
ATOM 750 O O . GLU A 1 95 ? -14.808 -5.390 -15.892 1.00 61.53 95 GLU A O 1
ATOM 755 N N . SER A 1 96 ? -14.210 -3.213 -15.685 1.00 57.94 96 SER A N 1
ATOM 756 C CA . SER A 1 96 ? -12.899 -3.380 -15.044 1.00 57.94 96 SER A CA 1
ATOM 757 C C . SER A 1 96 ? -12.994 -3.587 -13.541 1.00 57.94 96 SER A C 1
ATOM 759 O O . SER A 1 96 ? -13.747 -2.797 -12.928 1.00 57.94 96 SER A O 1
#

Mean predicted aligned error: 4.56 Å

Solvent-accessible surface area (backbone atoms only — not comparable to full-atom values): 6614 Å² total; per-residue (Å²): 78,62,66,47,80,84,72,72,80,60,51,36,35,25,40,34,24,54,66,90,42,81,64,45,77,47,73,47,89,39,46,78,46,70,78,85,85,55,75,49,65,77,79,88,56,100,69,85,52,77,46,72,45,66,39,88,87,32,69,68,83,77,82,77,86,87,86,76,91,78,95,64,95,73,77,58,66,93,82,35,69,43,62,68,86,81,86,82,75,86,86,60,92,66,91,130

Secondary structure (DSSP, 8-state):
--TTTTS-----EEEEEETTEEEEEEE-SSTT------EEE---SS---EEEEE-TTPPP--S--------SSS--STT-EEE------TT-SS--

pLDDT: mean 91.32, std 6.27, range [57.94, 97.62]

Foldseek 3Di:
DQQCPVVPFDFFWWWKDKVPHTQDTDTAPGNPDDDDWDKDFDDPDPDIDIDTGGDDPGDDDDPDDDDDDDPPPDDDPPRDMDIDPDDDDPPDPDDD